Protein AF-A0A7S2MFJ8-F1 (afdb_monomer)

Organism: NCBI:txid156173

Structure (mmCIF, N/CA/C/O backbone):
data_AF-A0A7S2MFJ8-F1
#
_entry.id   AF-A0A7S2MFJ8-F1
#
loop_
_atom_site.group_PDB
_atom_site.id
_atom_site.type_symbol
_atom_site.label_atom_id
_atom_site.label_alt_id
_atom_site.label_comp_id
_atom_site.label_asym_id
_atom_site.label_entity_id
_atom_site.label_seq_id
_atom_site.pdbx_PDB_ins_code
_atom_site.Cartn_x
_atom_site.Cartn_y
_atom_site.Cartn_z
_atom_site.occupancy
_atom_site.B_iso_or_equiv
_atom_site.auth_seq_id
_atom_site.auth_comp_id
_atom_site.auth_asym_id
_atom_site.auth_atom_id
_atom_site.pdbx_PDB_model_num
ATOM 1 N N . MET A 1 1 ? 8.100 -41.260 -51.723 1.00 61.62 1 MET A N 1
ATOM 2 C CA . MET A 1 1 ? 7.668 -39.841 -51.767 1.00 61.62 1 MET A CA 1
ATOM 3 C C . MET A 1 1 ? 7.380 -39.265 -50.376 1.00 61.62 1 MET A C 1
ATOM 5 O O . MET A 1 1 ? 7.458 -38.057 -50.214 1.00 61.62 1 MET A O 1
ATOM 9 N N . GLU A 1 2 ? 7.134 -40.091 -49.355 1.00 56.16 2 GLU A N 1
ATOM 10 C CA . GLU A 1 2 ? 6.752 -39.634 -48.005 1.00 56.16 2 GLU A CA 1
ATOM 11 C C . GLU A 1 2 ? 7.912 -39.053 -47.170 1.00 56.16 2 GLU A C 1
ATOM 13 O O . GLU A 1 2 ? 7.706 -38.146 -46.365 1.00 56.16 2 GLU A O 1
ATOM 18 N N . SER A 1 3 ? 9.156 -39.485 -47.413 1.00 61.31 3 SER A N 1
ATOM 19 C CA . SER A 1 3 ? 10.343 -39.028 -46.666 1.00 61.31 3 SER A CA 1
ATOM 20 C C . SER A 1 3 ? 10.665 -37.539 -46.864 1.00 61.31 3 SER A C 1
ATOM 22 O O . SER A 1 3 ? 11.207 -36.896 -45.971 1.00 61.31 3 SER A O 1
ATOM 24 N N . SER A 1 4 ? 10.299 -36.962 -48.015 1.00 70.69 4 SER A N 1
ATOM 25 C CA . SER A 1 4 ? 10.510 -35.535 -48.303 1.00 70.69 4 SER A CA 1
ATOM 26 C C . SER A 1 4 ? 9.503 -34.638 -47.567 1.00 70.69 4 SER A C 1
ATOM 28 O O . SER A 1 4 ? 9.861 -33.550 -47.117 1.00 70.69 4 SER A O 1
ATOM 30 N N . ALA A 1 5 ? 8.270 -35.118 -47.369 1.00 70.88 5 ALA A N 1
ATOM 31 C CA . ALA A 1 5 ? 7.226 -34.386 -46.654 1.00 70.88 5 ALA A CA 1
ATOM 32 C C . ALA A 1 5 ? 7.507 -34.298 -45.143 1.00 70.88 5 ALA A C 1
ATOM 34 O O . ALA A 1 5 ? 7.286 -33.249 -44.533 1.00 70.88 5 ALA A O 1
ATOM 35 N N . LEU A 1 6 ? 8.048 -35.368 -44.547 1.00 69.81 6 LEU A N 1
ATOM 36 C CA . LEU A 1 6 ? 8.481 -35.372 -43.146 1.00 69.81 6 LEU A CA 1
ATOM 37 C C . LEU A 1 6 ? 9.680 -34.441 -42.919 1.00 69.81 6 LEU A C 1
ATOM 39 O O . LEU A 1 6 ? 9.638 -33.627 -42.000 1.00 69.81 6 LEU A O 1
ATOM 43 N N . ALA A 1 7 ? 10.673 -34.455 -43.813 1.00 78.56 7 ALA A N 1
ATOM 44 C CA . ALA A 1 7 ? 11.825 -33.553 -43.731 1.00 78.56 7 ALA A CA 1
ATOM 45 C C . ALA A 1 7 ? 11.425 -32.066 -43.825 1.00 78.56 7 ALA A C 1
ATOM 47 O O . ALA A 1 7 ? 11.921 -31.231 -43.069 1.00 78.56 7 ALA A O 1
ATOM 48 N N . HIS A 1 8 ? 10.482 -31.723 -44.710 1.00 79.25 8 HIS A N 1
ATOM 49 C CA . HIS A 1 8 ? 9.962 -30.356 -44.818 1.00 79.25 8 HIS A CA 1
ATOM 50 C C . HIS A 1 8 ? 9.196 -29.925 -43.552 1.00 79.25 8 HIS A C 1
ATOM 52 O O . HIS A 1 8 ? 9.338 -28.794 -43.084 1.00 79.25 8 HIS A O 1
ATOM 58 N N . ARG A 1 9 ? 8.413 -30.835 -42.957 1.00 78.94 9 ARG A N 1
ATOM 59 C CA . ARG A 1 9 ? 7.694 -30.591 -41.698 1.00 78.94 9 ARG A CA 1
ATOM 60 C C . ARG A 1 9 ? 8.649 -30.381 -40.521 1.00 78.94 9 ARG A C 1
ATOM 62 O O . ARG A 1 9 ? 8.452 -29.446 -39.748 1.00 78.94 9 ARG A O 1
ATOM 69 N N . GLU A 1 10 ? 9.681 -31.208 -40.391 1.00 83.38 10 GLU A N 1
ATOM 70 C CA . GLU A 1 10 ? 10.699 -31.078 -39.341 1.00 83.38 10 GLU A CA 1
ATOM 71 C C . GLU A 1 10 ? 11.491 -29.774 -39.473 1.00 83.38 10 GLU A C 1
ATOM 73 O O . GLU A 1 10 ? 11.691 -29.062 -38.485 1.00 83.38 10 GLU A O 1
ATOM 78 N N . ALA A 1 11 ? 11.868 -29.401 -40.700 1.00 86.31 11 ALA A N 1
ATOM 79 C CA . ALA A 1 11 ? 12.531 -28.129 -40.972 1.00 86.31 11 ALA A CA 1
ATOM 80 C C . ALA A 1 11 ? 11.662 -26.931 -40.558 1.00 86.31 11 ALA A C 1
ATOM 82 O O . ALA A 1 11 ? 12.161 -25.982 -39.948 1.00 86.31 11 ALA A O 1
ATOM 83 N N . HIS A 1 12 ? 10.355 -26.992 -40.830 1.00 85.56 12 HIS A N 1
ATOM 84 C CA . HIS A 1 12 ? 9.415 -25.941 -40.453 1.00 85.56 12 HIS A CA 1
ATOM 85 C C . HIS A 1 12 ? 9.277 -25.812 -38.928 1.00 85.56 12 HIS A C 1
ATOM 87 O O . HIS A 1 12 ? 9.354 -24.709 -38.390 1.00 85.56 12 HIS A O 1
ATOM 93 N N . VAL A 1 13 ? 9.137 -26.932 -38.212 1.00 8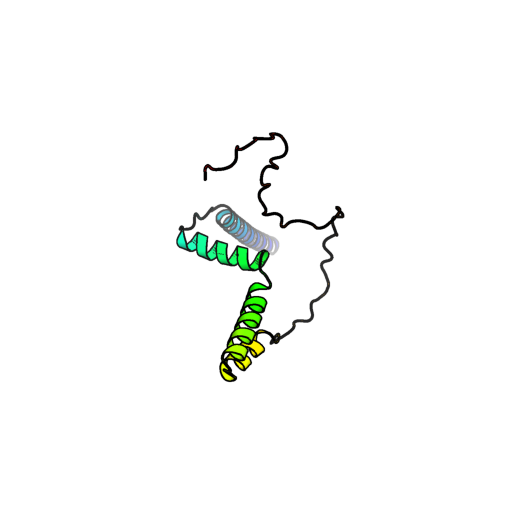9.44 13 VAL A N 1
ATOM 94 C CA . VAL A 1 13 ? 9.040 -26.935 -36.742 1.00 89.44 13 VAL A CA 1
ATOM 95 C C . VAL A 1 13 ? 10.314 -26.369 -36.109 1.00 89.44 13 VAL A C 1
ATOM 97 O O . VAL A 1 13 ? 10.235 -25.489 -35.251 1.00 89.44 13 VAL A O 1
ATOM 100 N N . ASN A 1 14 ? 11.488 -26.789 -36.581 1.00 91.94 14 ASN A N 1
ATOM 101 C CA . ASN A 1 14 ? 12.765 -26.284 -36.073 1.00 91.94 14 ASN A CA 1
ATOM 102 C C . ASN A 1 14 ? 12.955 -24.787 -36.350 1.00 91.94 14 ASN A C 1
ATOM 104 O O . ASN A 1 14 ? 13.497 -24.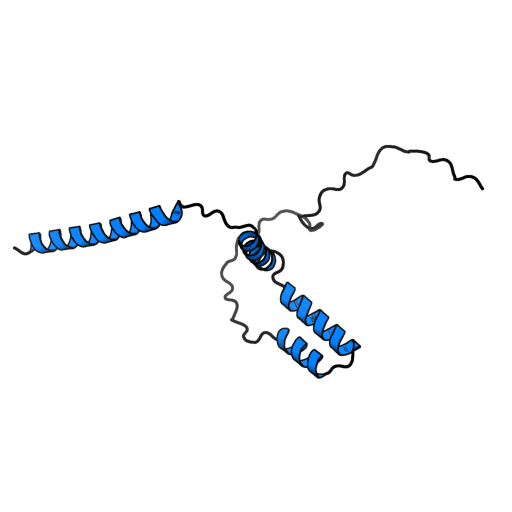066 -35.510 1.00 91.94 14 ASN A O 1
ATOM 108 N N . ALA A 1 15 ? 12.477 -24.289 -37.492 1.00 89.12 15 ALA A N 1
ATOM 109 C CA . ALA A 1 15 ? 12.507 -22.864 -37.800 1.00 89.12 15 ALA A CA 1
ATOM 110 C C . ALA A 1 15 ? 11.633 -22.050 -36.830 1.00 89.12 15 ALA A C 1
ATOM 112 O O . ALA A 1 15 ? 12.078 -21.010 -36.341 1.00 89.12 15 ALA A O 1
ATOM 113 N N . VAL A 1 16 ? 10.434 -22.541 -36.497 1.00 88.44 16 VAL A N 1
ATOM 114 C CA . VAL A 1 16 ? 9.521 -21.888 -35.542 1.00 88.44 16 VAL A CA 1
ATOM 115 C C . VAL A 1 16 ? 10.114 -21.860 -34.132 1.00 88.44 16 VAL A C 1
ATOM 117 O O . VAL A 1 16 ? 10.100 -20.815 -33.479 1.00 88.44 16 VAL A O 1
ATOM 120 N N . VAL A 1 17 ? 10.694 -22.973 -33.672 1.00 89.75 17 VAL A N 1
ATOM 121 C CA . VAL A 1 17 ? 11.351 -23.046 -32.355 1.00 89.75 17 VAL A CA 1
ATOM 122 C C . VAL A 1 17 ? 12.529 -22.072 -32.287 1.00 89.75 17 VAL A C 1
ATOM 124 O O . VAL A 1 17 ? 12.606 -21.262 -31.365 1.00 89.75 17 VAL A O 1
ATOM 127 N N . LYS A 1 18 ? 13.386 -22.053 -33.312 1.00 89.12 18 LYS A N 1
ATOM 128 C CA . LYS A 1 18 ? 14.544 -21.151 -33.375 1.00 89.12 18 LYS A CA 1
ATOM 129 C C . LYS A 1 18 ? 14.140 -19.677 -33.472 1.00 89.12 18 LYS A C 1
ATOM 131 O O . LYS A 1 18 ? 14.815 -18.813 -32.913 1.00 89.12 18 LYS A O 1
ATOM 136 N N . ALA A 1 19 ? 13.048 -19.369 -34.172 1.00 86.06 19 ALA A N 1
ATOM 137 C CA . ALA A 1 19 ? 12.492 -18.020 -34.227 1.00 86.06 19 ALA A CA 1
ATOM 138 C C . ALA A 1 19 ? 11.983 -17.573 -32.849 1.00 86.06 19 ALA A C 1
ATOM 140 O O . ALA A 1 19 ? 12.274 -16.455 -32.421 1.00 86.06 19 ALA A O 1
ATOM 141 N N . ARG A 1 20 ? 11.301 -18.466 -32.121 1.00 87.06 20 ARG A N 1
ATOM 142 C CA . ARG A 1 20 ? 10.833 -18.213 -30.754 1.00 87.06 20 ARG A CA 1
ATOM 143 C C . ARG A 1 20 ? 11.992 -17.998 -29.783 1.00 87.06 20 ARG A C 1
ATOM 145 O O . ARG A 1 20 ? 11.958 -17.041 -29.018 1.00 87.06 20 ARG A O 1
ATOM 152 N N . GLU A 1 21 ? 13.025 -18.833 -29.828 1.00 85.19 21 GLU A N 1
ATOM 153 C CA . GLU A 1 21 ? 14.215 -18.682 -28.979 1.00 85.19 21 GLU A CA 1
ATOM 154 C C . GLU A 1 21 ? 14.949 -17.364 -29.244 1.00 85.19 21 GLU A C 1
ATOM 156 O O . GLU A 1 21 ? 15.320 -16.665 -28.303 1.00 85.19 21 GLU A O 1
ATOM 161 N N . ARG A 1 22 ? 15.088 -16.964 -30.515 1.00 81.19 22 ARG A N 1
ATOM 162 C CA . ARG A 1 22 ? 15.654 -15.657 -30.883 1.00 81.19 22 ARG A CA 1
ATOM 163 C C . ARG A 1 22 ? 14.797 -14.498 -30.382 1.00 81.19 22 ARG A C 1
ATOM 165 O O . ARG A 1 22 ? 15.348 -13.531 -29.869 1.00 81.19 22 ARG A O 1
ATOM 172 N N . ALA A 1 23 ? 13.473 -14.595 -30.489 1.00 78.44 23 ALA A N 1
ATOM 173 C CA . ALA A 1 23 ? 12.565 -13.570 -29.979 1.00 78.44 23 ALA A CA 1
ATOM 174 C C . ALA A 1 23 ? 12.664 -13.429 -28.450 1.00 78.44 23 ALA A C 1
ATOM 176 O O . ALA A 1 23 ? 12.751 -12.314 -27.938 1.00 78.44 23 ALA A O 1
ATOM 177 N N . LEU A 1 24 ? 12.731 -14.552 -27.727 1.00 77.75 24 LEU A N 1
ATOM 178 C CA . LEU A 1 24 ? 12.919 -14.567 -26.274 1.00 77.75 24 LEU A CA 1
ATOM 179 C C . LEU A 1 24 ? 14.285 -13.989 -25.869 1.00 77.75 24 LEU A C 1
ATOM 181 O O . LEU A 1 24 ? 14.345 -13.172 -24.954 1.00 77.75 24 LEU A O 1
ATOM 185 N N . ALA A 1 25 ? 15.359 -14.331 -26.588 1.00 74.75 25 ALA A N 1
ATOM 186 C CA . ALA A 1 25 ? 16.707 -13.814 -26.333 1.00 74.75 25 ALA A CA 1
ATOM 187 C C . ALA A 1 25 ? 16.855 -12.309 -26.639 1.00 74.75 25 ALA A C 1
ATOM 189 O O . ALA A 1 25 ? 17.596 -11.597 -25.960 1.00 74.75 25 ALA A O 1
ATOM 190 N N . VAL A 1 26 ? 16.143 -11.795 -27.650 1.00 70.00 26 VAL A N 1
ATOM 191 C CA . VAL A 1 26 ? 16.076 -10.349 -27.933 1.00 70.00 26 VAL A CA 1
ATOM 192 C C . VAL A 1 26 ? 15.301 -9.621 -26.836 1.00 70.00 26 VAL A C 1
ATOM 194 O O . VAL A 1 26 ? 15.627 -8.482 -26.495 1.00 70.00 26 VAL A O 1
ATOM 197 N N . HIS A 1 27 ? 14.287 -10.263 -26.255 1.00 64.94 27 HIS A N 1
ATOM 198 C CA . HIS A 1 27 ? 13.499 -9.639 -25.203 1.00 64.94 27 HIS A CA 1
ATOM 199 C C . HIS A 1 27 ? 14.212 -9.632 -23.845 1.00 64.94 27 HIS A C 1
ATOM 201 O O . HIS A 1 27 ? 14.072 -8.655 -23.115 1.00 64.94 27 HIS A O 1
ATOM 207 N N . SER A 1 28 ? 15.025 -10.649 -23.541 1.00 66.81 28 SER A N 1
ATOM 208 C CA . SER A 1 28 ? 15.715 -10.783 -22.250 1.00 66.81 28 SER A CA 1
ATOM 209 C C . SER A 1 28 ? 16.904 -9.834 -22.052 1.00 66.81 28 SER A C 1
ATOM 211 O O . SER A 1 28 ? 17.329 -9.635 -20.920 1.00 66.81 28 SER A O 1
ATOM 213 N N . ASN A 1 29 ? 17.457 -9.252 -23.123 1.00 64.38 29 ASN A N 1
ATOM 214 C CA . ASN A 1 29 ? 18.679 -8.432 -23.055 1.00 64.38 29 ASN A CA 1
ATOM 215 C C . ASN A 1 29 ? 18.443 -6.918 -23.120 1.00 64.38 29 ASN A C 1
ATOM 217 O O . ASN A 1 29 ? 19.393 -6.140 -23.002 1.00 64.38 29 ASN A O 1
ATOM 221 N N . ARG A 1 30 ? 17.199 -6.465 -23.299 1.00 73.44 30 ARG A N 1
ATOM 222 C CA . ARG A 1 30 ? 16.893 -5.031 -23.287 1.00 73.44 30 ARG A CA 1
ATOM 223 C C . ARG A 1 30 ? 16.679 -4.575 -21.850 1.00 73.44 30 ARG A C 1
ATOM 225 O O . ARG A 1 30 ? 15.591 -4.721 -21.306 1.00 73.44 30 ARG A O 1
ATOM 232 N N . LYS A 1 31 ? 17.730 -4.019 -21.242 1.00 77.12 31 LYS A N 1
ATOM 233 C CA . LYS A 1 31 ? 17.618 -3.273 -19.984 1.00 77.12 31 LYS A CA 1
ATOM 234 C C . LYS A 1 31 ? 16.772 -2.031 -20.253 1.00 77.12 31 LYS A C 1
ATOM 236 O O . LYS A 1 31 ? 17.203 -1.139 -20.979 1.00 77.12 31 LYS A O 1
ATOM 241 N N . HIS A 1 32 ? 15.558 -2.017 -19.726 1.00 81.00 32 HIS A N 1
ATOM 242 C CA . HIS A 1 32 ? 14.694 -0.850 -19.767 1.00 81.00 32 HIS A CA 1
ATOM 243 C C . HIS A 1 32 ? 15.016 0.016 -18.547 1.00 81.00 32 HIS A C 1
ATOM 245 O O . HIS A 1 32 ? 14.927 -0.463 -17.419 1.00 81.00 32 HIS A O 1
ATOM 251 N N . VAL A 1 33 ? 15.476 1.246 -18.780 1.00 87.44 33 VAL A N 1
ATOM 252 C CA . VAL A 1 33 ? 15.664 2.232 -17.711 1.00 87.44 33 VAL A CA 1
ATOM 253 C C . VAL A 1 33 ? 14.312 2.895 -17.492 1.00 87.44 33 VAL A C 1
ATOM 255 O O . VAL A 1 33 ? 13.777 3.484 -18.430 1.00 87.44 33 VAL A O 1
ATOM 258 N N . LEU A 1 34 ? 13.767 2.742 -16.288 1.00 91.25 34 LEU A N 1
ATOM 259 C CA . LEU A 1 34 ? 12.493 3.343 -15.903 1.00 91.25 34 LEU A CA 1
ATOM 260 C C . LEU A 1 34 ? 12.685 4.834 -15.614 1.00 91.25 34 LEU A C 1
ATOM 262 O O . LEU A 1 34 ? 13.775 5.260 -15.216 1.00 91.25 34 LEU A O 1
ATOM 266 N N . GLY A 1 35 ? 11.621 5.615 -15.807 1.00 94.69 35 GLY A N 1
ATOM 267 C CA . GLY A 1 35 ? 11.556 6.973 -15.267 1.00 94.69 35 GLY A CA 1
ATOM 268 C C . GLY A 1 35 ? 11.560 6.953 -13.735 1.00 94.69 35 GLY A C 1
ATOM 269 O O . GLY A 1 35 ? 11.286 5.919 -13.134 1.00 94.69 35 GLY A O 1
ATOM 270 N N . GLU A 1 36 ? 11.867 8.084 -13.099 1.00 95.81 36 GLU A N 1
ATOM 271 C CA . GLU A 1 36 ? 11.913 8.179 -11.631 1.00 95.81 36 GLU A CA 1
ATOM 272 C C . GLU A 1 36 ? 10.580 7.780 -10.987 1.00 95.81 36 GLU A C 1
ATOM 274 O O . GLU A 1 36 ? 10.569 6.901 -10.129 1.00 95.81 36 GLU A O 1
ATOM 279 N N . ASP A 1 37 ? 9.464 8.343 -11.456 1.00 96.31 37 ASP A N 1
ATOM 280 C CA . ASP A 1 37 ? 8.131 8.042 -10.919 1.00 96.31 37 ASP A CA 1
ATOM 281 C C . ASP A 1 37 ? 7.790 6.549 -11.058 1.00 96.31 37 ASP A C 1
ATOM 283 O O . ASP A 1 37 ? 7.406 5.893 -10.092 1.00 96.31 37 ASP A O 1
ATOM 287 N N . GLU A 1 38 ? 8.028 5.975 -12.241 1.00 95.69 38 GLU A N 1
ATOM 288 C CA . GLU A 1 38 ? 7.784 4.553 -12.514 1.00 95.69 38 GLU A CA 1
ATOM 289 C C . GLU A 1 38 ? 8.685 3.644 -11.663 1.00 95.69 38 GLU A C 1
ATOM 291 O O . GLU A 1 38 ? 8.251 2.607 -11.158 1.00 95.69 38 GLU A O 1
ATOM 296 N N . TYR A 1 39 ? 9.944 4.041 -11.470 1.00 95.25 39 TYR A N 1
ATOM 297 C CA . TYR A 1 39 ? 10.869 3.344 -10.588 1.00 95.25 39 TYR A CA 1
ATOM 298 C C . TYR A 1 39 ? 10.396 3.382 -9.132 1.00 95.25 39 TYR A C 1
ATOM 300 O O . TYR A 1 39 ? 10.427 2.346 -8.470 1.00 95.25 39 TYR A O 1
ATOM 308 N N . LEU A 1 40 ? 9.949 4.538 -8.632 1.00 96.38 40 LEU A N 1
ATOM 309 C CA . LEU A 1 40 ? 9.482 4.698 -7.255 1.00 96.38 40 LEU A CA 1
ATOM 310 C C . LEU A 1 40 ? 8.204 3.903 -6.990 1.00 96.38 40 LEU A C 1
ATOM 312 O O . LEU A 1 40 ? 8.125 3.218 -5.973 1.00 96.38 40 LEU A O 1
ATOM 316 N N . GLU A 1 41 ? 7.241 3.923 -7.911 1.00 95.56 41 GLU A N 1
ATOM 317 C CA . GLU A 1 41 ? 6.016 3.124 -7.803 1.00 95.56 41 GLU A CA 1
ATOM 318 C C . GLU A 1 41 ? 6.322 1.621 -7.795 1.00 95.56 41 GLU A C 1
ATOM 320 O O . GLU A 1 41 ? 5.832 0.872 -6.942 1.00 95.56 41 GLU A O 1
ATOM 325 N N . ALA A 1 42 ? 7.182 1.168 -8.713 1.00 94.06 42 ALA A N 1
ATOM 326 C CA . ALA A 1 42 ? 7.600 -0.227 -8.770 1.00 94.06 42 ALA A CA 1
ATOM 327 C C . ALA A 1 42 ? 8.384 -0.639 -7.513 1.00 94.06 42 ALA A C 1
ATOM 329 O O . ALA A 1 42 ? 8.204 -1.747 -7.000 1.00 94.06 42 ALA A O 1
ATOM 330 N N . LEU A 1 43 ? 9.243 0.245 -7.001 1.00 94.81 43 LEU A N 1
ATOM 331 C CA . LEU A 1 43 ? 10.026 0.007 -5.797 1.00 94.81 43 LEU A CA 1
ATOM 332 C C . LEU A 1 43 ? 9.137 -0.060 -4.551 1.00 94.81 43 LEU A C 1
ATOM 334 O O . LEU A 1 43 ? 9.299 -0.989 -3.764 1.00 94.81 43 LEU A O 1
ATOM 338 N N . ASP A 1 44 ? 8.186 0.861 -4.387 1.00 95.00 44 ASP A N 1
ATOM 339 C CA . ASP A 1 44 ? 7.220 0.857 -3.280 1.00 95.00 44 ASP A CA 1
ATOM 340 C C . ASP A 1 44 ? 6.432 -0.459 -3.244 1.00 95.00 44 ASP A C 1
ATOM 342 O O . ASP A 1 44 ? 6.299 -1.101 -2.196 1.00 95.00 44 ASP A O 1
ATOM 346 N N . PHE A 1 45 ? 6.002 -0.933 -4.416 1.00 93.62 45 PHE A N 1
ATOM 347 C CA . PHE A 1 45 ? 5.339 -2.223 -4.546 1.00 93.62 45 PHE A CA 1
ATOM 348 C C . PHE A 1 45 ? 6.231 -3.395 -4.104 1.00 93.62 45 PHE A C 1
ATOM 350 O O . PHE A 1 45 ? 5.786 -4.258 -3.341 1.00 93.62 45 PHE A O 1
ATOM 357 N N . ILE A 1 46 ? 7.491 -3.435 -4.553 1.00 93.50 46 ILE A N 1
ATOM 358 C CA . ILE A 1 46 ? 8.441 -4.499 -4.184 1.00 93.50 46 ILE A CA 1
ATOM 359 C C . ILE A 1 46 ? 8.729 -4.464 -2.683 1.00 93.50 46 ILE A C 1
ATOM 361 O O . ILE A 1 46 ? 8.696 -5.508 -2.027 1.00 93.50 46 ILE A O 1
ATOM 365 N N . ILE A 1 47 ? 8.978 -3.273 -2.133 1.00 93.56 47 ILE A N 1
ATOM 366 C CA . ILE A 1 47 ? 9.288 -3.103 -0.717 1.00 93.56 47 ILE A CA 1
ATOM 367 C C . ILE A 1 47 ? 8.112 -3.583 0.136 1.00 93.56 47 ILE A C 1
ATOM 369 O O . ILE A 1 47 ? 8.30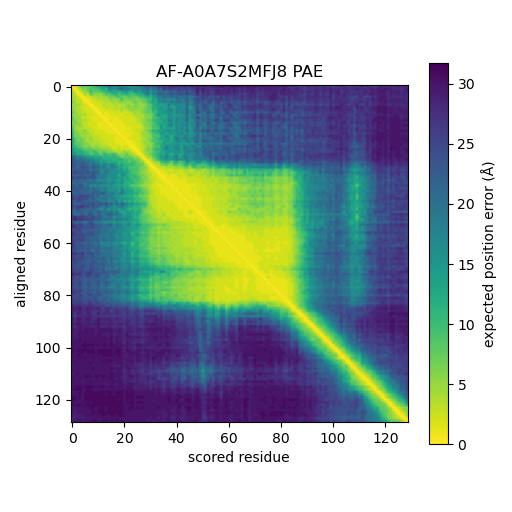4 -4.401 1.035 1.00 93.56 47 ILE A O 1
ATOM 373 N N . ARG A 1 48 ? 6.883 -3.150 -0.169 1.00 92.50 48 ARG A N 1
ATOM 374 C CA . ARG A 1 48 ? 5.688 -3.578 0.571 1.00 92.50 48 ARG A CA 1
ATOM 375 C C . ARG A 1 48 ? 5.494 -5.093 0.508 1.00 92.50 48 ARG A C 1
ATOM 377 O O . ARG A 1 48 ? 5.232 -5.708 1.535 1.00 92.50 48 ARG A O 1
ATOM 384 N N . ARG A 1 49 ? 5.675 -5.708 -0.665 1.00 90.31 49 ARG A N 1
ATOM 385 C CA . ARG A 1 49 ? 5.507 -7.158 -0.851 1.00 90.31 49 ARG A CA 1
ATOM 386 C C . ARG A 1 49 ? 6.498 -7.980 -0.023 1.00 90.31 49 ARG A C 1
ATOM 388 O O . ARG A 1 49 ? 6.096 -8.968 0.589 1.00 90.31 49 ARG A O 1
ATOM 395 N N . ASP A 1 50 ? 7.773 -7.593 -0.037 1.00 93.38 50 ASP A N 1
ATOM 396 C CA . ASP A 1 50 ? 8.853 -8.438 0.488 1.00 93.38 50 ASP A CA 1
ATOM 397 C C . ASP A 1 50 ? 9.245 -8.085 1.926 1.00 93.38 50 ASP A C 1
ATOM 399 O O . ASP A 1 50 ? 9.630 -8.971 2.690 1.00 93.38 50 ASP A O 1
ATOM 403 N N . PHE A 1 51 ? 9.124 -6.816 2.316 1.00 93.81 51 PHE A N 1
ATOM 404 C CA . PHE A 1 51 ? 9.524 -6.345 3.644 1.00 93.81 51 PHE A CA 1
ATOM 405 C C . PHE A 1 51 ? 8.341 -6.108 4.573 1.00 93.81 51 PHE A C 1
ATOM 407 O O . PHE A 1 51 ? 8.488 -6.264 5.785 1.00 93.8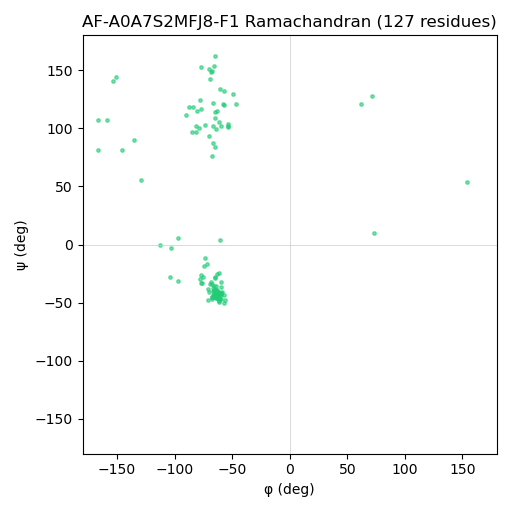1 51 PHE A O 1
ATOM 414 N N . PHE A 1 52 ? 7.167 -5.786 4.028 1.00 92.75 52 PHE A N 1
ATOM 415 C CA . PHE A 1 52 ? 5.984 -5.472 4.828 1.00 92.75 52 PHE A CA 1
ATOM 416 C C . PHE A 1 52 ? 4.744 -6.275 4.402 1.00 92.75 52 PHE A C 1
ATOM 418 O O . PHE A 1 52 ? 3.689 -5.690 4.143 1.00 92.75 52 PHE A O 1
ATOM 425 N N . PRO A 1 53 ? 4.819 -7.620 4.368 1.00 88.50 53 PRO A N 1
ATOM 426 C CA . PRO A 1 53 ? 3.698 -8.457 3.936 1.00 88.50 53 PRO A CA 1
ATOM 427 C C . PRO A 1 53 ? 2.447 -8.296 4.816 1.00 88.50 53 PRO A C 1
ATOM 429 O O . PRO A 1 53 ? 1.336 -8.532 4.351 1.00 88.50 53 PRO A O 1
ATOM 432 N N . ASP A 1 54 ? 2.624 -7.875 6.073 1.00 90.31 54 ASP A N 1
ATOM 433 C CA . ASP A 1 54 ? 1.543 -7.663 7.038 1.00 90.31 54 ASP A CA 1
ATOM 434 C C . ASP A 1 54 ? 1.084 -6.193 7.135 1.00 90.31 54 ASP A C 1
ATOM 436 O O . ASP A 1 54 ? 0.248 -5.882 7.986 1.00 90.31 54 ASP A O 1
ATOM 440 N N . LEU A 1 55 ? 1.591 -5.282 6.287 1.00 90.69 55 LEU A N 1
ATOM 441 C CA . LEU A 1 55 ? 1.266 -3.847 6.352 1.00 90.69 55 LEU A CA 1
ATOM 442 C C . LEU A 1 55 ? -0.240 -3.597 6.258 1.00 90.69 55 LEU A C 1
ATOM 444 O O . LEU A 1 55 ? -0.806 -2.927 7.113 1.00 90.69 55 LEU A O 1
ATOM 448 N N . GLU A 1 56 ? -0.911 -4.228 5.290 1.00 89.19 56 GLU A N 1
ATOM 449 C CA . GLU A 1 56 ? -2.361 -4.081 5.110 1.00 89.19 56 GLU A CA 1
ATOM 450 C C . GLU A 1 56 ? -3.151 -4.534 6.346 1.00 89.19 56 GLU A C 1
ATOM 452 O O . GLU A 1 56 ? -4.166 -3.940 6.714 1.00 89.19 56 GLU A O 1
ATOM 457 N N . ARG A 1 57 ? -2.679 -5.589 7.020 1.00 91.38 57 ARG A N 1
ATOM 458 C CA . ARG A 1 57 ? -3.297 -6.081 8.253 1.00 91.38 57 ARG A CA 1
ATOM 459 C C . ARG A 1 57 ? -3.068 -5.096 9.399 1.00 91.38 57 ARG A C 1
ATOM 461 O O . ARG A 1 57 ? -3.964 -4.901 10.218 1.00 91.38 57 ARG A O 1
ATOM 468 N N . LEU A 1 58 ? -1.872 -4.521 9.511 1.00 94.00 58 LEU A N 1
ATOM 469 C CA . LEU A 1 58 ? -1.551 -3.517 10.529 1.00 94.00 58 LEU A CA 1
ATOM 470 C C . LEU A 1 58 ? -2.392 -2.253 10.334 1.00 94.00 58 LEU A C 1
ATOM 472 O O . LEU A 1 58 ? -3.026 -1.808 11.286 1.00 94.00 58 LEU A O 1
ATOM 476 N N . ASP A 1 59 ? -2.514 -1.769 9.102 1.00 94.25 59 ASP A N 1
ATOM 477 C CA . ASP A 1 59 ? -3.345 -0.609 8.773 1.00 94.25 59 ASP A CA 1
ATOM 478 C C . ASP A 1 59 ? -4.820 -0.852 9.105 1.00 94.25 59 ASP A C 1
ATOM 480 O O . ASP A 1 59 ? -5.484 0.002 9.690 1.00 94.25 59 ASP A O 1
ATOM 484 N N . ALA A 1 60 ? -5.344 -2.042 8.801 1.00 94.75 60 ALA A N 1
ATOM 485 C CA . ALA A 1 60 ? -6.716 -2.397 9.149 1.00 94.75 60 ALA A CA 1
ATOM 486 C C . ALA A 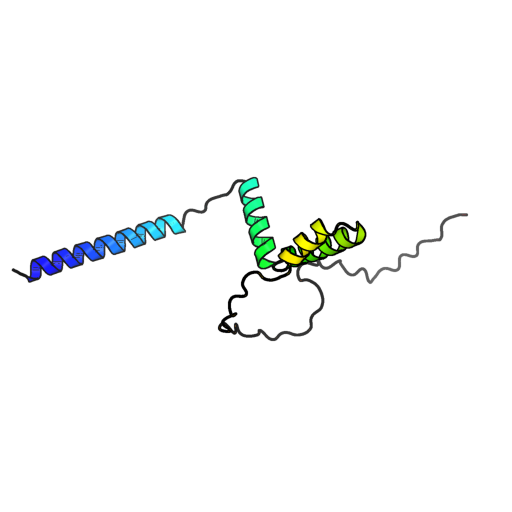1 60 ? -6.938 -2.545 10.668 1.00 94.75 60 ALA A C 1
ATOM 488 O O . ALA A 1 60 ? -8.026 -2.235 11.152 1.00 94.75 60 ALA A O 1
ATOM 489 N N . GLN A 1 61 ? -5.930 -2.993 11.428 1.00 96.25 61 GLN A N 1
ATOM 490 C CA . GLN A 1 61 ? -5.986 -3.028 12.896 1.00 96.25 61 GLN A CA 1
ATOM 491 C C . GLN A 1 61 ? -6.011 -1.611 13.469 1.00 96.25 61 GLN A C 1
ATOM 493 O O . GLN A 1 61 ? -6.865 -1.321 14.302 1.00 96.25 61 GLN A O 1
ATOM 498 N N . ASN A 1 62 ? -5.133 -0.731 12.991 1.00 97.06 62 ASN A N 1
ATOM 499 C CA . ASN A 1 62 ? -5.084 0.661 13.433 1.00 97.06 62 ASN A CA 1
ATOM 500 C C . ASN A 1 62 ? -6.398 1.383 13.115 1.00 97.06 62 ASN A C 1
ATOM 502 O O . ASN A 1 62 ? -7.027 1.922 14.016 1.00 97.06 62 ASN A O 1
ATOM 506 N N . ALA A 1 63 ? -6.896 1.265 11.881 1.00 96.19 63 ALA A N 1
ATOM 507 C CA . ALA A 1 63 ? -8.164 1.873 11.480 1.00 96.19 63 ALA A CA 1
ATOM 508 C C . ALA A 1 63 ? -9.364 1.373 12.305 1.00 96.19 63 ALA A C 1
ATOM 510 O O . ALA A 1 63 ? -10.319 2.115 12.526 1.00 96.19 63 ALA A O 1
ATOM 511 N N . LEU A 1 64 ? -9.337 0.115 12.759 1.00 96.88 64 LEU A N 1
ATOM 512 C CA . LEU A 1 64 ? -10.352 -0.406 13.670 1.00 96.88 64 LEU A CA 1
ATOM 513 C C . LEU A 1 64 ? -10.258 0.262 15.047 1.00 96.88 64 LEU A C 1
ATOM 515 O O . LEU A 1 64 ? -11.289 0.640 15.593 1.00 96.88 64 LEU A O 1
ATOM 519 N N . LEU A 1 65 ? -9.052 0.404 15.603 1.00 97.62 65 LEU A N 1
ATOM 520 C CA . LEU A 1 65 ? -8.843 1.069 16.892 1.00 97.62 65 LEU A CA 1
ATOM 521 C C . LEU A 1 65 ? -9.281 2.536 16.836 1.00 97.62 65 LEU A C 1
ATOM 523 O O . LEU A 1 65 ? -10.059 2.956 17.690 1.00 97.62 65 LEU A O 1
ATOM 527 N N . ASP A 1 66 ? -8.883 3.260 15.789 1.00 97.62 66 ASP A N 1
ATOM 528 C CA . ASP A 1 66 ? -9.257 4.661 15.577 1.00 97.62 66 ASP A CA 1
ATOM 529 C C . ASP A 1 66 ? -10.783 4.822 15.481 1.00 97.62 66 ASP A C 1
ATOM 531 O O . ASP A 1 66 ? -11.374 5.725 16.074 1.00 97.62 66 ASP A O 1
ATOM 535 N N . ALA A 1 67 ? -11.454 3.909 14.770 1.00 97.31 67 ALA A N 1
ATOM 536 C CA . ALA A 1 67 ? -12.908 3.922 14.645 1.00 97.31 67 ALA A CA 1
ATOM 537 C C . ALA A 1 67 ? -13.621 3.625 15.973 1.00 97.31 67 ALA A C 1
ATOM 539 O O . ALA A 1 67 ? -14.656 4.227 16.265 1.00 97.31 67 ALA A O 1
ATOM 540 N N . LEU A 1 68 ? -13.078 2.715 16.788 1.00 96.06 68 LEU A N 1
ATOM 541 C CA . LEU A 1 68 ? -13.608 2.427 18.121 1.00 96.06 68 LEU A CA 1
ATOM 542 C C . LEU A 1 68 ? -13.429 3.620 19.066 1.00 96.06 68 LEU A C 1
ATOM 544 O O . LEU A 1 68 ? -14.353 3.927 19.816 1.00 96.06 68 LEU A O 1
ATOM 548 N N . GLU A 1 69 ? -12.287 4.308 19.001 1.00 96.56 69 GLU A N 1
ATOM 5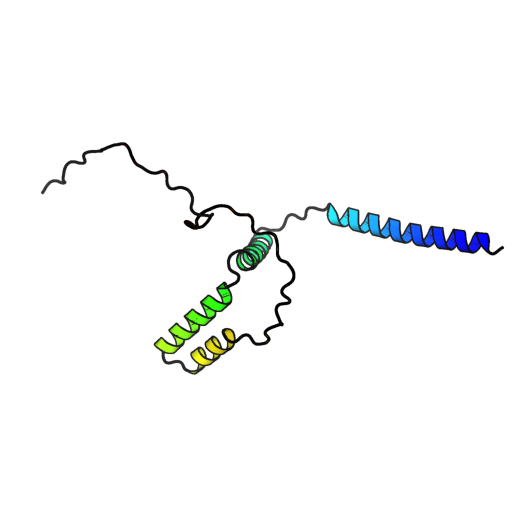49 C CA . GLU A 1 69 ? -12.022 5.523 19.779 1.00 96.56 69 GLU A CA 1
ATOM 550 C C . GLU A 1 69 ? -12.949 6.676 19.365 1.00 96.56 69 GLU A C 1
ATOM 552 O O . GLU A 1 69 ? -13.512 7.361 20.219 1.00 96.56 69 GLU A O 1
ATOM 557 N N . ALA A 1 70 ? -13.197 6.833 18.063 1.00 96.44 70 ALA A N 1
ATOM 558 C CA . ALA A 1 70 ? -14.145 7.809 17.527 1.00 96.44 70 ALA A CA 1
ATOM 559 C C . ALA A 1 70 ? -15.626 7.428 17.749 1.00 96.44 70 ALA A C 1
ATOM 561 O O . ALA A 1 70 ? -16.516 8.250 17.525 1.00 96.44 70 ALA A O 1
ATOM 562 N N . GLY A 1 71 ? -15.914 6.188 18.162 1.00 96.31 71 GLY A N 1
ATOM 563 C CA . GLY A 1 71 ? -17.271 5.658 18.313 1.00 96.31 71 GLY A CA 1
ATOM 564 C C . GLY A 1 71 ? -17.999 5.358 16.993 1.00 96.31 71 GLY A C 1
ATOM 565 O O . GLY A 1 71 ? -19.197 5.058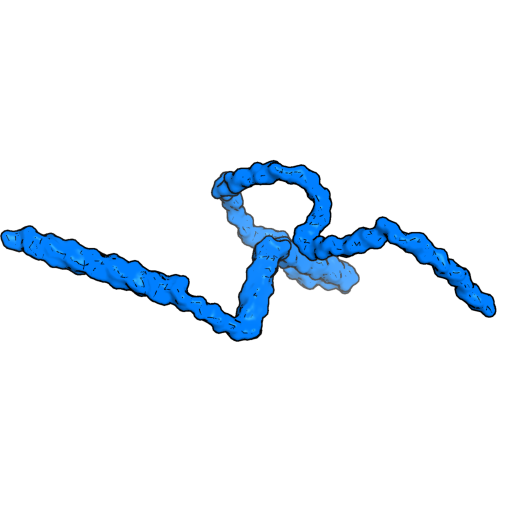 17.015 1.00 96.31 71 GLY A O 1
ATOM 566 N N . ASP A 1 72 ? -17.306 5.397 15.851 1.00 96.44 72 ASP A N 1
ATOM 567 C CA . ASP A 1 72 ? -17.873 5.140 14.525 1.00 96.44 72 ASP A CA 1
ATOM 568 C C . ASP A 1 72 ? -17.978 3.632 14.249 1.00 96.44 72 ASP A C 1
ATOM 570 O O . ASP A 1 72 ? -17.048 2.961 13.791 1.00 96.44 72 ASP A O 1
ATOM 574 N N . GLN A 1 73 ? -19.172 3.094 14.496 1.00 93.69 73 GLN A N 1
ATOM 575 C CA . GLN A 1 73 ? -19.478 1.679 14.282 1.00 93.69 73 GLN A CA 1
ATOM 576 C C . GLN A 1 73 ? -19.404 1.269 12.801 1.00 93.69 73 GLN A C 1
ATOM 578 O O . GLN A 1 73 ? -19.109 0.111 12.496 1.00 93.69 73 GLN A O 1
ATOM 583 N N . GLY A 1 74 ? -19.666 2.197 11.874 1.00 95.31 74 GLY A N 1
ATOM 584 C CA . GLY A 1 74 ? -19.609 1.935 10.438 1.00 95.31 74 GLY A CA 1
ATOM 585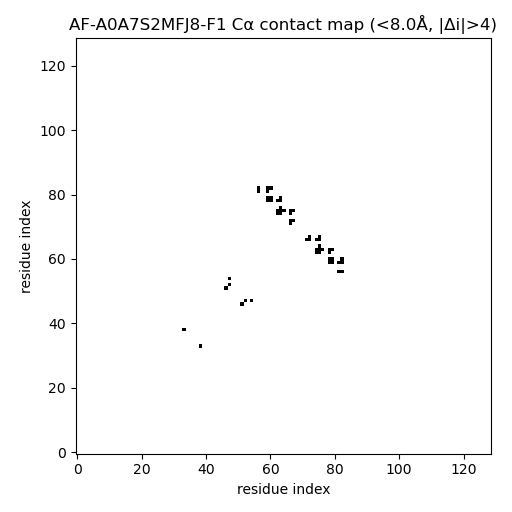 C C . GLY A 1 74 ? -18.169 1.760 9.965 1.00 95.31 74 GLY A C 1
ATOM 586 O O . GLY A 1 74 ? -17.845 0.767 9.304 1.00 95.31 74 GLY A O 1
ATOM 587 N N . ALA A 1 75 ? -17.292 2.681 10.366 1.00 94.19 75 ALA A N 1
ATOM 588 C CA . ALA A 1 75 ? -15.861 2.594 10.092 1.00 94.19 75 ALA A CA 1
ATOM 589 C C . ALA A 1 75 ? -15.229 1.356 10.752 1.00 94.19 75 ALA A C 1
ATOM 591 O O . ALA A 1 75 ? -14.472 0.631 10.098 1.00 94.19 75 ALA A O 1
ATOM 592 N N . ALA A 1 76 ? -15.611 1.044 11.995 1.00 94.62 76 ALA A N 1
ATOM 593 C CA . ALA A 1 76 ? -15.127 -0.136 12.708 1.00 94.62 76 ALA A CA 1
ATOM 594 C C . ALA A 1 76 ? -15.512 -1.440 11.986 1.00 94.62 76 ALA A C 1
ATOM 596 O O . ALA A 1 76 ? -14.670 -2.314 11.776 1.00 94.62 76 ALA A O 1
ATOM 597 N N . ALA A 1 77 ? -16.759 -1.566 11.520 1.00 94.31 77 ALA A N 1
ATOM 598 C CA . ALA A 1 77 ? -17.201 -2.738 10.763 1.00 94.31 77 ALA A CA 1
ATOM 599 C C . ALA A 1 77 ? -16.452 -2.896 9.425 1.00 94.31 77 ALA A C 1
ATOM 601 O O . ALA A 1 77 ? -16.088 -4.013 9.031 1.00 94.31 77 ALA A O 1
ATOM 602 N N . ALA A 1 78 ? -16.183 -1.785 8.731 1.00 93.81 78 ALA A N 1
ATOM 603 C CA . ALA A 1 78 ? -15.417 -1.788 7.488 1.00 93.81 78 ALA A CA 1
ATOM 604 C C . ALA A 1 78 ? -13.957 -2.213 7.717 1.00 93.81 78 ALA A C 1
ATOM 606 O O . ALA A 1 78 ? -13.442 -3.052 6.974 1.00 93.81 78 ALA A O 1
ATOM 607 N N . ALA A 1 79 ? -13.310 -1.686 8.760 1.00 93.25 79 ALA A N 1
ATOM 608 C CA . ALA A 1 79 ? -11.950 -2.056 9.141 1.00 93.25 79 ALA A CA 1
ATOM 609 C C . ALA A 1 79 ? -11.861 -3.532 9.564 1.00 93.25 79 ALA A C 1
ATOM 611 O O . ALA A 1 79 ? -11.014 -4.274 9.065 1.00 93.25 79 ALA A O 1
ATOM 612 N N . TYR A 1 80 ? -12.807 -4.005 10.381 1.00 93.56 80 TYR A N 1
ATOM 613 C CA . TYR A 1 80 ? -12.891 -5.409 10.788 1.00 93.56 80 TYR A CA 1
ATOM 614 C C . TYR A 1 80 ? -13.044 -6.358 9.590 1.00 93.56 80 TYR A C 1
ATOM 616 O O . TYR A 1 80 ? -12.383 -7.393 9.514 1.00 93.56 80 TYR A O 1
ATOM 624 N N . SER A 1 81 ? -13.852 -5.978 8.597 1.00 92.31 81 SER A N 1
ATOM 625 C CA . SER A 1 81 ? -14.045 -6.770 7.376 1.00 92.31 81 SER A CA 1
ATOM 626 C C . SER A 1 81 ? -12.762 -6.937 6.550 1.00 92.31 81 SER A C 1
ATOM 628 O O . SER A 1 81 ? -12.642 -7.919 5.820 1.00 92.31 81 SER A O 1
ATOM 630 N N . ARG A 1 82 ? -11.801 -6.008 6.658 1.00 90.94 82 ARG A N 1
ATOM 631 C CA . ARG A 1 82 ? -10.479 -6.112 6.010 1.00 90.94 82 ARG A CA 1
ATOM 632 C C . ARG A 1 82 ? -9.540 -7.068 6.752 1.00 90.94 82 ARG A C 1
ATOM 634 O O . ARG A 1 82 ? -8.671 -7.663 6.127 1.00 90.94 82 ARG A O 1
ATOM 641 N N . LEU A 1 83 ? -9.733 -7.249 8.060 1.00 90.44 83 LEU A N 1
ATOM 642 C CA . LEU A 1 83 ? -8.950 -8.180 8.882 1.00 90.44 83 LEU A CA 1
ATOM 643 C C . LEU A 1 83 ? -9.374 -9.635 8.711 1.00 90.44 83 LEU A C 1
ATOM 645 O O . LEU A 1 83 ? -8.554 -10.540 8.879 1.00 90.44 83 LEU A O 1
ATOM 649 N N . VAL A 1 84 ? -10.649 -9.873 8.398 1.00 84.69 84 VAL A N 1
ATOM 650 C CA . VAL A 1 84 ? -11.159 -11.223 8.166 1.00 84.69 84 VAL A CA 1
ATOM 651 C C . VAL A 1 84 ? -10.717 -11.686 6.773 1.00 84.69 84 VAL A C 1
ATOM 653 O O . VAL A 1 84 ? -11.138 -11.106 5.770 1.00 84.69 84 VAL A O 1
ATOM 656 N N . PRO A 1 85 ? -9.892 -12.742 6.661 1.00 74.69 85 PRO A N 1
ATOM 657 C CA . PRO A 1 85 ? -9.448 -13.232 5.364 1.00 74.69 85 PRO A CA 1
ATOM 658 C C . PRO A 1 85 ? -10.653 -13.731 4.554 1.00 74.69 85 PRO A C 1
ATOM 660 O O . PRO A 1 85 ? -11.298 -14.715 4.910 1.00 74.69 85 PRO A O 1
ATOM 663 N N . ARG A 1 86 ? -10.951 -13.049 3.441 1.00 65.06 86 ARG A N 1
ATOM 664 C CA . ARG A 1 86 ? -12.166 -13.264 2.630 1.00 65.0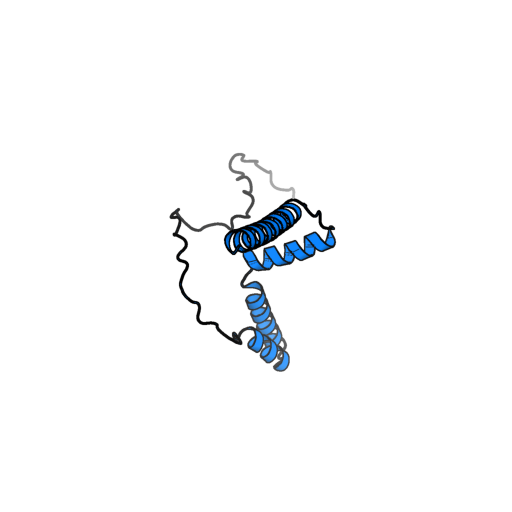6 86 ARG A CA 1
ATOM 665 C C . ARG A 1 86 ? -12.170 -14.570 1.827 1.00 65.06 86 ARG A C 1
ATOM 667 O O . ARG A 1 86 ? -13.218 -15.009 1.377 1.00 65.06 86 ARG A O 1
ATOM 674 N N . ASN A 1 87 ? -11.006 -15.184 1.660 1.00 54.19 87 ASN A N 1
ATOM 675 C CA . ASN A 1 87 ? -10.807 -16.529 1.139 1.00 54.19 87 ASN A CA 1
ATOM 676 C C . ASN A 1 87 ? -9.434 -16.976 1.630 1.00 54.19 87 ASN A C 1
ATOM 678 O O . ASN A 1 87 ? -8.423 -16.474 1.150 1.00 54.19 87 ASN A O 1
ATOM 682 N N . ALA A 1 88 ? -9.375 -17.887 2.598 1.00 50.59 88 ALA A N 1
ATOM 683 C CA . ALA A 1 88 ? -8.119 -18.524 2.968 1.00 50.59 88 ALA A CA 1
ATOM 684 C C . ALA A 1 88 ? -7.846 -19.664 1.969 1.00 50.59 88 ALA A C 1
ATOM 686 O O . ALA A 1 88 ? -8.463 -20.727 2.098 1.00 50.59 88 ALA A O 1
ATOM 687 N N . PRO A 1 89 ? -6.960 -19.512 0.961 1.00 46.91 89 PRO A N 1
ATOM 688 C CA . PRO A 1 89 ? -6.491 -20.678 0.231 1.00 46.91 89 PRO A CA 1
ATOM 689 C C . PRO A 1 89 ? -5.799 -21.606 1.231 1.00 46.91 89 PRO A C 1
ATOM 691 O O . PRO A 1 89 ? -4.991 -21.162 2.052 1.00 46.91 89 PRO A O 1
ATOM 694 N N . LYS A 1 90 ? -6.117 -22.907 1.175 1.00 46.44 90 LYS A N 1
ATOM 695 C CA . LYS A 1 90 ? -5.363 -23.940 1.895 1.00 46.44 90 LYS A CA 1
ATOM 696 C C . LYS A 1 90 ? -3.898 -23.767 1.500 1.00 46.44 90 LYS A C 1
ATOM 698 O O . LYS A 1 90 ? -3.530 -24.119 0.383 1.00 46.44 90 LYS A O 1
ATOM 703 N N . ARG A 1 91 ? -3.078 -23.191 2.385 1.00 52.03 91 ARG A N 1
ATOM 704 C CA . ARG A 1 91 ? -1.623 -23.120 2.229 1.00 52.03 91 ARG A CA 1
ATOM 705 C C . ARG A 1 91 ? -1.138 -24.548 1.985 1.00 52.03 91 ARG A C 1
ATOM 707 O O . ARG A 1 91 ? -1.062 -25.339 2.921 1.00 52.03 91 ARG A O 1
ATOM 714 N N . SER A 1 92 ? -0.860 -24.909 0.732 1.00 49.50 92 SER A N 1
ATOM 715 C CA . SER A 1 92 ? -0.178 -26.160 0.431 1.00 49.50 92 SER A CA 1
ATOM 716 C C . SER A 1 92 ? 1.229 -26.020 0.994 1.00 49.50 92 SER A C 1
ATOM 718 O O . SER A 1 92 ? 2.072 -25.326 0.427 1.00 49.50 92 SER A O 1
ATOM 720 N N . ALA A 1 93 ? 1.462 -26.630 2.150 1.00 54.31 93 ALA A N 1
ATOM 721 C CA . ALA A 1 93 ? 2.765 -26.712 2.782 1.00 54.31 93 ALA A CA 1
ATOM 722 C C . ALA A 1 93 ? 3.695 -27.601 1.937 1.00 54.31 93 ALA A C 1
ATOM 724 O O . ALA A 1 93 ? 3.916 -28.764 2.254 1.00 54.31 93 ALA A O 1
ATOM 725 N N . LYS A 1 94 ? 4.209 -27.073 0.822 1.00 51.31 94 LYS A N 1
ATOM 726 C CA . LYS A 1 94 ? 5.329 -27.648 0.069 1.00 51.31 94 LYS A CA 1
ATOM 727 C C . LYS A 1 94 ? 6.185 -26.543 -0.539 1.00 51.31 94 LYS A C 1
ATOM 729 O O . LYS A 1 94 ? 6.071 -26.222 -1.711 1.00 51.31 94 LYS A O 1
ATOM 734 N N . ALA A 1 95 ? 7.057 -26.007 0.300 1.00 45.91 95 ALA A N 1
ATOM 735 C CA . ALA A 1 95 ? 8.437 -25.682 -0.036 1.00 45.91 95 ALA A CA 1
ATOM 736 C C . ALA A 1 95 ? 9.142 -25.416 1.296 1.00 45.91 95 ALA A C 1
ATOM 738 O O . ALA A 1 95 ? 9.258 -24.287 1.760 1.00 45.91 95 ALA A O 1
ATOM 739 N N . SER A 1 96 ? 9.552 -26.493 1.962 1.00 51.75 96 SER A N 1
ATOM 740 C CA . SER A 1 96 ? 10.583 -26.434 2.989 1.00 51.75 96 SER A CA 1
ATOM 741 C C . SER A 1 96 ? 11.887 -26.017 2.309 1.00 51.75 96 SER A C 1
ATOM 743 O O . SER A 1 96 ? 12.680 -26.866 1.905 1.00 51.75 96 SER A O 1
ATOM 745 N N . VAL A 1 97 ? 12.074 -24.711 2.122 1.00 54.62 97 VAL A N 1
ATOM 746 C CA . VAL A 1 97 ? 13.395 -24.144 1.857 1.00 54.62 97 VAL A CA 1
ATOM 747 C C . VAL A 1 97 ? 14.198 -24.363 3.133 1.00 54.62 97 VAL A C 1
ATOM 749 O O . VAL A 1 97 ? 13.773 -24.006 4.232 1.00 54.62 97 VAL A O 1
ATOM 752 N N . SER A 1 98 ? 15.308 -25.074 2.983 1.00 49.41 98 SER A N 1
ATOM 753 C CA . SER A 1 98 ? 16.217 -25.477 4.046 1.00 49.41 98 SER A CA 1
ATOM 754 C C . SER A 1 98 ? 16.543 -24.313 4.980 1.00 49.41 98 SER A C 1
ATOM 756 O O . SER A 1 98 ? 17.104 -23.301 4.563 1.00 49.41 98 SER A O 1
ATOM 758 N N . ARG A 1 99 ? 16.211 -24.506 6.258 1.00 47.25 99 ARG A N 1
ATOM 759 C CA . ARG A 1 99 ? 16.636 -23.699 7.400 1.00 47.25 99 ARG A CA 1
ATOM 760 C C . ARG A 1 99 ? 18.166 -23.598 7.404 1.00 47.25 99 ARG A C 1
ATOM 762 O O . ARG A 1 99 ? 18.836 -24.540 7.818 1.00 47.25 99 ARG A O 1
ATOM 769 N N . ILE A 1 100 ? 18.704 -22.466 6.953 1.00 52.50 100 ILE A N 1
ATOM 770 C CA . ILE A 1 100 ? 20.085 -22.073 7.246 1.00 52.50 100 ILE A CA 1
ATOM 771 C C . ILE A 1 100 ? 20.137 -21.844 8.759 1.00 52.50 100 ILE A C 1
ATOM 773 O O . ILE A 1 100 ? 19.430 -20.990 9.291 1.00 52.50 100 ILE A O 1
ATOM 777 N N . GLN A 1 101 ? 20.893 -22.679 9.468 1.00 48.19 101 GLN A N 1
ATOM 778 C CA . GLN A 1 101 ? 21.154 -22.498 10.891 1.00 48.19 101 GLN A CA 1
ATOM 779 C C . GLN A 1 101 ? 22.272 -21.464 11.052 1.00 48.19 101 GLN A C 1
ATOM 781 O O . GLN A 1 101 ? 23.404 -21.725 10.656 1.00 48.19 101 GLN A O 1
ATOM 786 N N . ALA A 1 102 ? 21.964 -20.316 11.653 1.00 43.31 102 ALA A N 1
ATOM 787 C CA . ALA A 1 102 ? 22.938 -19.461 12.325 1.00 43.31 102 ALA A CA 1
ATOM 788 C C . ALA A 1 102 ? 22.238 -18.691 13.459 1.00 43.31 102 ALA A C 1
ATOM 790 O O . ALA A 1 102 ? 21.051 -18.387 13.376 1.00 43.31 102 ALA A O 1
ATOM 791 N N . ALA A 1 103 ? 22.967 -18.495 14.552 1.00 41.00 103 ALA A N 1
ATOM 792 C CA . ALA A 1 103 ? 22.486 -18.188 15.893 1.00 41.00 103 ALA A CA 1
ATOM 793 C C . ALA A 1 103 ? 21.847 -16.791 16.083 1.00 41.00 103 ALA A C 1
ATOM 795 O O . ALA A 1 103 ? 22.294 -15.818 15.494 1.00 41.00 103 ALA A O 1
ATOM 796 N N . THR A 1 104 ? 20.875 -16.756 17.008 1.00 53.31 104 THR A N 1
ATOM 797 C CA . THR A 1 104 ? 20.360 -15.639 17.839 1.00 53.31 104 THR A CA 1
ATOM 798 C C . THR A 1 104 ? 19.722 -14.411 17.145 1.00 53.31 104 THR A C 1
ATOM 800 O O . THR A 1 104 ? 20.399 -13.705 16.406 1.00 53.31 104 THR A O 1
ATOM 803 N N . PRO A 1 105 ? 18.439 -14.080 17.434 1.00 52.28 105 PRO A N 1
ATOM 804 C CA . PRO A 1 105 ? 17.740 -12.937 16.854 1.00 52.28 105 PRO A CA 1
ATOM 805 C C . PRO A 1 105 ? 17.934 -11.687 17.721 1.00 52.28 105 PRO A C 1
ATOM 807 O O . PRO A 1 105 ? 17.409 -11.598 18.829 1.00 52.28 105 PRO A O 1
ATOM 810 N N . ALA A 1 106 ? 18.663 -10.706 17.212 1.00 47.53 106 ALA A N 1
ATOM 811 C CA . ALA A 1 106 ? 18.567 -9.326 17.663 1.00 47.53 106 ALA A CA 1
ATOM 812 C C . ALA A 1 106 ? 18.984 -8.414 16.504 1.00 47.53 106 ALA A C 1
ATOM 814 O O . ALA A 1 106 ? 19.920 -8.748 15.788 1.00 47.53 106 ALA A O 1
ATOM 815 N N . SER A 1 107 ? 18.259 -7.302 16.384 1.00 47.25 107 SER A N 1
ATOM 816 C CA . SER A 1 107 ? 18.373 -6.196 15.426 1.00 47.25 107 SER A CA 1
ATOM 817 C C . SER A 1 107 ? 17.952 -6.464 13.975 1.00 47.25 107 SER A C 1
ATOM 819 O O . SER A 1 107 ? 18.363 -7.405 13.298 1.00 47.25 107 SER A O 1
ATOM 821 N N . ASN A 1 108 ? 17.074 -5.582 13.496 1.00 52.81 108 ASN A N 1
ATOM 822 C CA . ASN A 1 108 ? 16.663 -5.495 12.105 1.00 52.81 108 ASN A CA 1
ATOM 823 C C . ASN A 1 108 ? 17.911 -5.284 11.236 1.00 52.81 108 ASN A C 1
ATOM 825 O O . ASN A 1 108 ? 18.710 -4.392 11.507 1.00 52.81 108 ASN A O 1
ATOM 829 N N . ALA A 1 109 ? 18.049 -6.058 10.158 1.00 52.97 109 ALA A N 1
ATOM 830 C CA . ALA A 1 109 ? 19.191 -6.044 9.230 1.00 52.97 109 ALA A CA 1
ATOM 831 C C . ALA A 1 109 ? 19.452 -4.700 8.501 1.00 52.97 109 ALA A C 1
ATOM 833 O O . ALA A 1 109 ? 20.340 -4.623 7.657 1.00 52.97 109 ALA A O 1
ATOM 834 N N . TRP A 1 110 ? 18.688 -3.652 8.818 1.00 52.66 110 TRP A N 1
ATOM 835 C CA . TRP A 1 110 ? 18.776 -2.305 8.247 1.00 52.66 110 TRP A CA 1
ATOM 836 C C . TRP A 1 110 ? 19.252 -1.250 9.247 1.00 52.66 110 TRP A C 1
ATOM 838 O O . TRP A 1 110 ? 19.383 -0.078 8.897 1.00 52.66 110 TRP A O 1
ATOM 848 N N . GLU A 1 111 ? 19.515 -1.646 10.490 1.00 50.25 111 GLU A N 1
ATOM 849 C CA . GLU A 1 111 ? 20.109 -0.765 11.481 1.00 50.25 111 GLU A CA 1
ATOM 850 C C . GLU A 1 111 ? 21.588 -0.576 11.121 1.00 50.25 111 GLU A C 1
ATOM 852 O O . GLU A 1 111 ? 22.420 -1.468 11.292 1.00 50.25 111 GLU A O 1
ATOM 857 N N . MET A 1 112 ? 21.901 0.583 10.533 1.00 48.84 112 MET A N 1
ATOM 858 C CA . MET A 1 112 ? 23.277 1.052 10.385 1.00 48.84 112 MET A CA 1
ATOM 859 C C . MET A 1 112 ? 23.964 0.936 11.748 1.00 48.84 112 MET A C 1
ATOM 861 O O . MET A 1 112 ? 23.400 1.429 12.729 1.00 48.84 112 MET A O 1
ATOM 865 N N . PRO A 1 113 ? 25.157 0.320 11.851 1.00 55.59 113 PRO A N 1
ATOM 866 C CA . PRO A 1 113 ? 25.870 0.289 13.113 1.00 55.59 113 PRO A CA 1
ATOM 867 C C . PRO A 1 113 ? 26.178 1.732 13.502 1.00 55.59 113 PRO A C 1
ATOM 869 O O . PRO A 1 113 ? 27.056 2.375 12.926 1.00 55.59 113 PRO A O 1
ATOM 872 N N . THR A 1 114 ? 25.439 2.260 14.477 1.00 56.12 114 THR A N 1
ATOM 873 C CA . THR A 1 114 ? 25.848 3.468 15.181 1.00 56.12 114 THR A CA 1
ATOM 874 C C . THR A 1 114 ? 27.228 3.160 15.754 1.00 56.12 114 THR A C 1
ATOM 876 O O . THR A 1 114 ? 27.345 2.181 16.503 1.00 56.12 114 THR A O 1
ATOM 879 N N . PRO A 1 115 ? 28.290 3.903 15.395 1.00 46.88 115 PRO A N 1
ATOM 880 C CA . PRO A 1 115 ? 29.599 3.641 15.961 1.00 46.88 115 PRO A CA 1
ATOM 881 C C . PRO A 1 115 ? 29.489 3.767 17.479 1.00 46.88 115 PRO A C 1
ATOM 883 O O . PRO A 1 115 ? 29.072 4.797 18.009 1.00 46.88 115 PRO A O 1
ATOM 886 N N . SER A 1 116 ? 29.817 2.674 18.163 1.00 46.38 116 SER A N 1
ATOM 887 C CA . SER A 1 116 ? 29.911 2.613 19.613 1.00 46.38 116 SER A CA 1
ATOM 888 C C . SER A 1 116 ? 30.960 3.632 20.057 1.00 46.38 116 SER A C 1
ATOM 890 O O . SER A 1 116 ? 32.160 3.398 19.923 1.00 46.38 116 SER A O 1
ATOM 892 N N . GLN A 1 117 ? 30.520 4.792 20.550 1.00 52.34 117 GLN A N 1
ATOM 893 C CA . GLN A 1 117 ? 31.391 5.664 21.325 1.00 52.34 117 GLN A CA 1
ATOM 894 C C . GLN A 1 117 ? 31.644 4.974 22.658 1.00 52.34 117 GLN A C 1
ATOM 896 O O . GLN A 1 117 ? 30.868 5.111 23.601 1.00 52.34 117 GLN A O 1
ATOM 901 N N . ASN A 1 118 ? 32.730 4.213 22.734 1.00 44.28 118 ASN A N 1
ATOM 902 C CA . ASN A 1 118 ? 33.273 3.819 24.017 1.00 44.28 118 ASN A CA 1
ATOM 903 C C . ASN A 1 118 ? 34.786 3.995 24.003 1.00 44.28 118 ASN A C 1
ATOM 905 O O . ASN A 1 118 ? 35.537 3.099 23.624 1.00 44.28 118 ASN A O 1
ATOM 909 N N . GLY A 1 119 ? 35.210 5.191 24.406 1.00 49.53 119 GLY A N 1
ATOM 910 C CA . GLY A 1 119 ? 36.614 5.481 24.638 1.00 49.53 119 GLY A CA 1
ATOM 911 C C . GLY A 1 119 ? 36.993 6.942 24.480 1.00 49.53 119 GLY A C 1
ATOM 912 O O . GLY A 1 119 ? 37.919 7.199 23.738 1.00 49.53 119 GLY A O 1
ATOM 913 N N . GLU A 1 120 ? 36.324 7.876 25.166 1.00 42.50 120 GLU A N 1
ATOM 914 C CA . GLU A 1 120 ? 36.964 9.128 25.599 1.00 42.50 120 GLU A CA 1
ATOM 915 C C . GLU A 1 120 ? 36.088 9.843 26.636 1.00 42.50 120 GLU A C 1
ATOM 917 O O . GLU A 1 120 ? 35.022 10.387 26.362 1.00 42.50 120 GLU A O 1
ATOM 922 N N . ARG A 1 121 ? 36.544 9.797 27.888 1.00 43.12 121 ARG A N 1
ATOM 923 C CA . ARG A 1 121 ? 35.998 10.552 29.014 1.00 43.12 121 ARG A CA 1
ATOM 924 C C . ARG A 1 121 ? 36.264 12.042 28.762 1.00 43.12 121 ARG A C 1
ATOM 926 O O . ARG A 1 121 ? 37.269 12.568 29.225 1.00 43.12 121 ARG A O 1
ATOM 933 N N . ALA A 1 122 ? 35.374 12.724 28.048 1.00 44.66 122 ALA A N 1
ATOM 934 C CA . ALA A 1 122 ? 35.353 14.181 28.015 1.00 44.66 122 ALA A CA 1
ATOM 935 C C . ALA A 1 122 ? 34.671 14.681 29.297 1.00 44.66 122 ALA A C 1
ATOM 937 O O . ALA A 1 122 ? 33.452 14.634 29.447 1.00 44.66 122 ALA A O 1
ATOM 938 N N . THR A 1 123 ? 35.467 15.109 30.273 1.00 47.56 123 THR A N 1
ATOM 939 C CA . THR A 1 123 ? 34.980 15.878 31.420 1.00 47.56 123 THR A CA 1
ATOM 940 C C . THR A 1 123 ? 34.441 17.220 30.922 1.00 47.56 123 THR A C 1
ATOM 942 O O . THR A 1 123 ? 35.216 18.137 30.662 1.00 47.56 123 THR A O 1
ATOM 945 N N . THR A 1 124 ? 33.126 17.347 30.776 1.00 54.81 124 THR A N 1
ATOM 946 C CA . THR A 1 124 ? 32.466 18.648 30.615 1.00 54.81 124 THR A CA 1
ATOM 947 C C . THR A 1 124 ? 32.362 19.312 31.995 1.00 54.81 124 THR A C 1
ATOM 949 O O . THR A 1 124 ? 31.831 18.681 32.913 1.00 54.81 124 THR A O 1
ATOM 952 N N . PRO A 1 125 ? 32.875 20.541 32.204 1.00 57.50 125 PRO A N 1
ATOM 953 C CA . PRO A 1 125 ? 32.634 21.263 33.450 1.00 57.50 125 PRO A CA 1
ATOM 954 C C . PRO A 1 125 ? 31.158 21.705 33.532 1.00 57.50 125 PRO A C 1
ATOM 956 O O . PRO A 1 125 ? 30.532 21.923 32.492 1.00 57.50 125 PRO A O 1
ATOM 959 N N . PRO A 1 126 ? 30.581 21.827 34.743 1.00 63.78 126 PRO A N 1
ATOM 960 C CA . PRO A 1 126 ? 29.182 22.216 34.912 1.00 63.78 126 PRO A CA 1
ATOM 961 C C . PRO A 1 126 ? 28.928 23.662 34.439 1.00 63.78 126 PRO A C 1
ATOM 963 O O . PRO A 1 126 ? 29.852 24.481 34.463 1.00 63.78 126 PRO A O 1
ATOM 966 N N . PRO A 1 127 ? 27.691 23.989 34.013 1.00 61.59 127 PRO A N 1
ATOM 967 C CA . PRO A 1 127 ? 27.342 25.327 33.539 1.00 61.59 127 PRO A CA 1
ATOM 968 C C . PRO A 1 127 ? 27.381 26.358 34.683 1.00 61.59 127 PRO A C 1
ATOM 970 O O . PRO A 1 127 ? 27.110 25.994 35.831 1.00 61.59 127 PRO A O 1
ATOM 973 N N . PRO A 1 128 ? 27.713 27.633 34.399 1.00 58.22 128 PRO A N 1
ATOM 974 C CA . PRO A 1 128 ? 27.701 28.686 35.410 1.00 58.22 128 PRO A CA 1
ATOM 975 C C . PRO A 1 128 ? 26.268 29.016 35.856 1.00 58.22 128 PRO A C 1
ATOM 977 O O . PRO A 1 128 ? 25.346 29.004 35.037 1.00 58.22 128 PRO A O 1
ATOM 980 N N . SER A 1 129 ? 26.127 29.298 37.155 1.00 58.19 129 SER A N 1
ATOM 981 C CA . SER A 1 129 ? 24.905 29.788 37.810 1.00 58.19 129 SER A CA 1
ATOM 982 C C . SER A 1 129 ? 24.481 31.174 37.340 1.00 58.19 129 SER A C 1
ATOM 984 O O . SER A 1 129 ? 25.381 32.007 37.081 1.00 58.19 129 SER A O 1
#

pLDDT: mean 75.11, std 19.42, range [41.0, 97.62]

Secondary structure (DSSP, 8-state):
-HHHHHHHHHHHHHHHHHHHHHHHHHHHT--PPPPHHHHHHHHHHHHHHHH-TTHHHHHHHHHHHHHHHHT-HHHHHHHHHHHS-S--------------------S-TT--------S----PPPPP-

InterPro domains:
  IPR019148 Nuclear protein DGCR14/ESS-2 [PF09751] (31-125)
  IPR019148 Nuclear protein DGCR14/ESS-2 [PTHR12940] (11-117)

Sequence (129 aa):
MESSALAHREAHVNAVVKARERALAVHSNRKHVLGEDEYLEALDFIIRRDFFPDLERLDAQNALLDALEAGDQGAAAAAYSRLVPRNAPKRSAKASVSRIQAATPASNAWEMPTPSQNGERATTPPPPS

Radius of gyration: 30.04 Å; Cα contacts (8 Å, |Δi|>4): 28; chains: 1; bounding box: 57×70×90 Å

Solvent-accessible surface area (backbone atoms only — not comparable to full-atom values): 8349 Å² total; per-residue (Å²): 124,66,72,61,57,54,53,52,50,52,52,50,52,53,50,54,52,52,51,50,53,49,53,52,55,61,59,74,68,63,83,77,83,69,54,70,68,60,44,50,55,53,46,52,53,52,46,40,60,75,76,38,74,57,47,71,52,52,52,25,50,51,47,24,53,53,18,58,74,71,64,38,66,66,52,23,52,55,20,49,58,67,61,49,75,92,72,76,74,82,79,74,91,76,77,87,72,78,81,81,88,76,84,81,96,76,78,67,97,78,67,73,81,71,79,81,88,80,86,76,92,76,84,74,78,82,82,85,132

Foldseek 3Di:
DVVVVVVVVVVVVVVVVVVVVVVVVVVVPDDDDDDPVRVVVVVVVVCCVPVPVCVQVVVLVVQLVVCVVVVPPPSNVVSVVSNPDPDDDPPPPPDCPDDPDDDDDDDDPPPDPPPPPDDDPDDDDDDDD

Nearest PDB structures (foldseek):
  7xn7-assembly1_r  TM=5.237E-01  e=9.887E+00  Komagataella phaffii

Mean predicted aligned error: 18.45 Å